Protein AF-A0A3P7MVD3-F1 (afdb_monomer_lite)

Radius of gyration: 20.02 Å; chains: 1; bounding box: 53×50×54 Å

Structure (mmCIF, N/CA/C/O backbone):
data_AF-A0A3P7MVD3-F1
#
_entry.id   AF-A0A3P7MVD3-F1
#
loop_
_atom_site.group_PDB
_atom_site.id
_atom_site.type_symbol
_atom_site.label_atom_id
_atom_site.label_alt_id
_atom_site.label_comp_id
_atom_site.label_asym_id
_atom_site.label_entity_id
_atom_site.label_seq_id
_atom_site.pdbx_PDB_ins_code
_atom_site.Cartn_x
_atom_site.Cartn_y
_atom_site.Cartn_z
_atom_site.occupancy
_atom_site.B_iso_or_equiv
_atom_site.auth_seq_id
_atom_site.auth_comp_id
_atom_site.auth_asym_id
_atom_site.auth_atom_id
_atom_site.pdbx_PDB_model_num
ATOM 1 N N . MET A 1 1 ? -19.219 1.445 -10.614 1.00 52.28 1 MET A N 1
ATOM 2 C CA . MET A 1 1 ? -17.917 1.051 -11.199 1.00 52.28 1 MET A CA 1
ATOM 3 C C . MET A 1 1 ? -17.919 -0.461 -11.380 1.00 52.28 1 MET A C 1
ATOM 5 O O . MET A 1 1 ? -18.439 -1.138 -10.506 1.00 52.28 1 MET A O 1
ATOM 9 N N . ARG A 1 2 ? -17.416 -0.999 -12.498 1.00 48.94 2 ARG A N 1
ATOM 10 C CA . ARG A 1 2 ? -17.227 -2.450 -12.668 1.00 48.94 2 ARG A CA 1
ATOM 11 C C . ARG A 1 2 ? -15.731 -2.729 -12.773 1.00 48.94 2 ARG A C 1
ATOM 13 O O . ARG A 1 2 ? -15.069 -2.146 -13.630 1.00 48.94 2 ARG A O 1
ATOM 20 N N . ILE A 1 3 ? -15.220 -3.572 -11.880 1.00 58.50 3 ILE A N 1
ATOM 21 C CA . ILE A 1 3 ? -13.864 -4.121 -11.960 1.00 58.50 3 ILE A CA 1
ATOM 22 C C . ILE A 1 3 ? -14.014 -5.554 -12.449 1.00 58.50 3 ILE A C 1
ATOM 24 O O . ILE A 1 3 ? -14.702 -6.352 -11.817 1.00 58.50 3 ILE A O 1
ATOM 28 N N . LEU A 1 4 ? -13.403 -5.863 -13.588 1.00 55.09 4 LEU A N 1
ATOM 29 C CA . LEU A 1 4 ? -13.341 -7.224 -14.108 1.00 55.09 4 LEU A CA 1
ATOM 30 C C . LEU A 1 4 ? -11.935 -7.758 -13.848 1.00 55.09 4 LEU A C 1
ATOM 32 O O . LEU A 1 4 ? -10.963 -7.250 -14.410 1.00 55.09 4 LEU A O 1
ATOM 36 N N . VAL A 1 5 ? -11.833 -8.757 -12.975 1.00 60.31 5 VAL A N 1
ATOM 37 C CA . VAL A 1 5 ? -10.587 -9.485 -12.721 1.00 60.31 5 VAL A CA 1
ATOM 38 C C . VAL A 1 5 ? -10.661 -10.793 -13.497 1.00 60.31 5 VAL A C 1
ATOM 40 O O . VAL A 1 5 ? -11.451 -11.671 -13.160 1.00 60.31 5 VAL A O 1
ATOM 43 N N . GLY A 1 6 ? -9.877 -10.914 -14.567 1.00 49.81 6 GLY A N 1
ATOM 44 C CA . GLY A 1 6 ? -9.762 -12.171 -15.301 1.00 49.81 6 GLY A CA 1
ATOM 45 C C . GLY A 1 6 ? -8.809 -13.113 -14.572 1.00 49.81 6 GLY A C 1
ATOM 46 O O . GLY A 1 6 ? -7.607 -12.862 -14.568 1.00 49.81 6 GLY A O 1
ATOM 47 N N . HIS A 1 7 ? -9.324 -14.185 -13.964 1.00 54.56 7 HIS A N 1
ATOM 48 C CA . HIS A 1 7 ? -8.509 -15.235 -13.349 1.00 54.56 7 HIS A CA 1
ATOM 49 C C . HIS A 1 7 ? -8.801 -16.596 -13.984 1.00 54.56 7 HIS A C 1
ATOM 51 O O . HIS A 1 7 ? -9.956 -16.964 -14.169 1.00 54.56 7 HIS A O 1
ATOM 57 N N . GLY A 1 8 ? -7.749 -17.340 -14.334 1.00 44.00 8 GLY A N 1
ATOM 58 C CA . GLY A 1 8 ? -7.866 -18.615 -15.050 1.00 44.00 8 GLY A CA 1
ATOM 59 C C . GLY A 1 8 ? -8.327 -19.810 -14.208 1.00 44.00 8 GLY A C 1
ATOM 60 O O . GLY A 1 8 ? -8.658 -20.835 -14.791 1.00 44.00 8 GLY A O 1
ATOM 61 N N . LEU A 1 9 ? -8.350 -19.721 -12.873 1.00 46.81 9 LEU A N 1
ATOM 62 C CA . LEU A 1 9 ? -8.687 -20.830 -11.968 1.00 46.81 9 LEU A CA 1
ATOM 63 C C . LEU A 1 9 ? -9.176 -20.292 -10.604 1.00 46.81 9 LEU A C 1
ATOM 65 O O . LEU A 1 9 ? -8.425 -19.554 -9.974 1.00 46.81 9 LEU A O 1
ATOM 69 N N . GLY A 1 10 ? -10.379 -20.712 -10.175 1.00 47.88 10 GLY A N 1
ATOM 70 C CA . GLY A 1 10 ? -10.839 -20.883 -8.778 1.00 47.88 10 GLY A CA 1
ATOM 71 C C . GLY A 1 10 ? -10.998 -19.659 -7.854 1.00 47.88 10 GLY A C 1
ATOM 72 O O . GLY A 1 10 ? -10.053 -18.916 -7.631 1.00 47.88 10 GLY A O 1
ATOM 73 N N . ASP A 1 11 ? -12.202 -19.528 -7.289 1.00 53.19 11 ASP A N 1
ATOM 74 C CA . ASP A 1 11 ? -12.669 -18.778 -6.106 1.00 53.19 11 ASP A CA 1
ATOM 75 C C . ASP A 1 11 ? -11.764 -17.693 -5.469 1.00 53.19 11 ASP A C 1
ATOM 77 O O . ASP A 1 11 ? -10.746 -17.966 -4.837 1.00 53.19 11 ASP A O 1
ATOM 81 N N . GLU A 1 12 ? -12.240 -16.443 -5.570 1.00 53.00 12 GLU A N 1
ATOM 82 C CA . GLU A 1 12 ? -12.189 -15.338 -4.583 1.00 53.00 12 GLU A CA 1
ATOM 83 C C . GLU A 1 12 ? -10.854 -14.939 -3.906 1.00 53.00 12 GLU A C 1
ATOM 85 O O . GLU A 1 12 ? -10.850 -14.088 -3.017 1.00 53.00 12 GLU A O 1
ATOM 90 N N . CYS A 1 13 ? -9.700 -15.459 -4.325 1.00 63.19 13 CYS A N 1
ATOM 91 C CA . CYS A 1 13 ? -8.397 -15.070 -3.772 1.00 63.19 13 CYS A CA 1
ATOM 92 C C . CYS A 1 13 ? -7.660 -14.025 -4.627 1.00 63.19 13 CYS A C 1
ATOM 94 O O . CYS A 1 13 ? -7.566 -14.140 -5.848 1.00 63.19 13 CYS A O 1
ATOM 96 N N . LEU A 1 14 ? -7.048 -13.028 -3.969 1.00 70.56 14 LEU A N 1
ATOM 97 C CA . LEU A 1 14 ? -6.112 -12.104 -4.619 1.00 70.56 14 LEU A CA 1
ATOM 98 C C . LEU A 1 14 ? -4.892 -12.883 -5.149 1.00 70.56 14 LEU A C 1
ATOM 100 O O . LEU A 1 14 ? -4.221 -13.548 -4.351 1.00 70.56 14 LEU A O 1
ATOM 104 N N . PRO A 1 15 ? -4.530 -12.781 -6.442 1.00 70.69 15 PRO A N 1
ATOM 105 C CA . PRO A 1 15 ? -3.341 -13.440 -6.961 1.00 70.69 15 PRO A CA 1
ATOM 106 C C . PRO A 1 15 ? -2.079 -12.994 -6.240 1.00 70.69 15 PRO A C 1
ATOM 108 O O . PRO A 1 15 ? -1.709 -11.815 -6.202 1.00 70.69 15 PRO A O 1
ATOM 111 N N . THR A 1 16 ? -1.358 -13.980 -5.722 1.00 74.62 16 THR A N 1
ATOM 112 C CA . THR A 1 16 ? -0.080 -13.754 -5.063 1.00 74.62 16 THR A CA 1
ATOM 113 C C . THR A 1 16 ? 0.980 -13.334 -6.071 1.00 74.62 16 THR A C 1
ATOM 115 O O . THR A 1 16 ? 1.131 -13.957 -7.122 1.00 74.62 16 THR A O 1
ATOM 118 N N . CYS A 1 17 ? 1.770 -12.319 -5.718 1.00 71.62 17 CYS A N 1
ATOM 119 C CA . CYS A 1 17 ? 2.922 -11.861 -6.507 1.00 71.62 17 CYS A CA 1
ATOM 120 C C . CYS A 1 17 ? 2.589 -11.387 -7.934 1.00 71.62 17 CYS A C 1
ATOM 122 O O . CYS A 1 17 ? 3.478 -11.352 -8.784 1.00 71.62 17 CYS A O 1
ATOM 124 N N . ALA A 1 18 ? 1.337 -10.981 -8.171 1.00 78.81 18 ALA A N 1
ATOM 125 C CA . ALA A 1 18 ? 0.856 -10.407 -9.432 1.00 78.81 18 ALA A CA 1
ATOM 126 C C . ALA A 1 18 ? 0.664 -8.877 -9.369 1.00 78.81 18 ALA A C 1
ATOM 128 O O . ALA A 1 18 ? -0.006 -8.285 -10.205 1.00 78.81 18 ALA A O 1
ATOM 129 N N . GLY A 1 19 ? 1.215 -8.217 -8.345 1.00 79.31 19 GLY A N 1
ATOM 130 C CA . GLY A 1 19 ? 1.120 -6.761 -8.199 1.00 79.31 19 GLY A CA 1
ATOM 131 C C . GLY A 1 19 ? -0.180 -6.238 -7.575 1.00 79.31 19 GLY A C 1
ATOM 132 O O . GLY A 1 19 ? -0.293 -5.031 -7.414 1.00 79.31 19 GLY A O 1
ATOM 133 N N . LEU A 1 20 ? -1.102 -7.106 -7.141 1.00 85.00 20 LEU A N 1
ATOM 134 C CA . LEU A 1 20 ? -2.362 -6.726 -6.470 1.00 85.00 20 LEU A CA 1
ATOM 135 C C . LEU A 1 20 ? -2.262 -6.679 -4.934 1.00 85.00 20 LEU A C 1
ATOM 137 O O . LEU A 1 20 ? -3.237 -6.910 -4.227 1.00 85.00 20 LEU A O 1
ATOM 141 N N . SER A 1 21 ? -1.060 -6.425 -4.415 1.00 87.44 21 SER A N 1
ATOM 142 C CA . SER A 1 21 ? -0.825 -6.121 -2.993 1.00 87.44 21 SER A CA 1
ATOM 143 C C . SER A 1 21 ? -1.339 -7.168 -1.988 1.00 87.44 21 SER A C 1
ATOM 145 O O . SER A 1 21 ? -1.686 -6.849 -0.853 1.00 87.44 21 SER A O 1
ATOM 147 N N . SER A 1 22 ? -1.301 -8.450 -2.372 1.00 86.25 22 SER A N 1
ATOM 148 C CA . SER A 1 22 ? -1.698 -9.577 -1.515 1.00 86.25 22 SER A CA 1
ATOM 149 C C . SER A 1 22 ? -0.906 -9.656 -0.196 1.00 86.25 22 SER A C 1
ATOM 151 O O . SER A 1 22 ? -1.440 -10.121 0.807 1.00 86.25 22 SER A O 1
ATOM 153 N N . SER A 1 23 ? 0.356 -9.197 -0.167 1.00 87.69 23 SER A N 1
ATOM 154 C CA . SER A 1 23 ? 1.170 -9.140 1.061 1.00 87.69 23 SER A CA 1
ATOM 155 C C . SER A 1 23 ? 0.623 -8.122 2.058 1.00 87.69 23 SER A C 1
ATOM 157 O O . SER A 1 23 ? 0.430 -8.444 3.227 1.00 87.69 23 SER A O 1
ATOM 159 N N . SER A 1 24 ? 0.317 -6.917 1.587 1.00 91.75 24 SER A N 1
ATOM 160 C CA . SER A 1 24 ? -0.231 -5.845 2.412 1.00 91.75 24 SER A CA 1
ATOM 161 C C . SER A 1 24 ? -1.632 -6.184 2.911 1.00 91.75 24 SER A C 1
ATOM 163 O O . SER A 1 24 ? -1.933 -5.930 4.074 1.00 91.75 24 SER A O 1
ATOM 165 N N . ALA A 1 25 ? -2.455 -6.839 2.083 1.00 91.44 25 ALA A N 1
ATOM 166 C CA . ALA A 1 25 ? -3.757 -7.355 2.501 1.00 91.44 25 ALA A CA 1
ATOM 167 C C . ALA A 1 25 ? -3.629 -8.349 3.671 1.00 91.44 25 ALA A C 1
ATOM 169 O O . ALA A 1 25 ? -4.379 -8.255 4.641 1.00 91.44 25 ALA A O 1
ATOM 170 N N . LEU A 1 26 ? -2.636 -9.248 3.630 1.00 91.75 26 LEU A N 1
ATOM 171 C CA . LEU A 1 26 ? -2.357 -10.178 4.728 1.00 91.75 26 LEU A CA 1
ATOM 172 C C . LEU A 1 26 ? -1.900 -9.452 6.004 1.00 91.75 26 LEU A C 1
ATOM 174 O O . LEU A 1 26 ? -2.364 -9.785 7.094 1.00 91.75 26 LEU A O 1
ATOM 178 N N . VAL A 1 27 ? -1.028 -8.443 5.884 1.00 94.12 27 VAL A N 1
ATOM 179 C CA . VAL A 1 27 ? -0.579 -7.620 7.025 1.00 94.12 27 VAL A CA 1
ATOM 180 C C . VAL A 1 27 ? -1.761 -6.896 7.673 1.00 94.12 27 VAL A C 1
ATOM 182 O O . VAL A 1 27 ? -1.919 -6.945 8.892 1.00 94.12 27 VAL A O 1
ATOM 185 N N . VAL A 1 28 ? -2.619 -6.266 6.867 1.00 94.88 28 VAL A N 1
ATOM 186 C CA . VAL A 1 28 ? -3.815 -5.562 7.345 1.00 94.88 28 VAL A CA 1
ATOM 187 C C . VAL A 1 28 ? -4.800 -6.531 8.000 1.00 94.88 28 VAL A C 1
ATOM 189 O O . VAL A 1 28 ? -5.299 -6.245 9.087 1.00 94.88 28 VAL A O 1
ATOM 192 N N . ALA A 1 29 ? -5.042 -7.698 7.398 1.00 93.62 29 ALA A N 1
ATOM 193 C CA . ALA A 1 29 ? -5.912 -8.722 7.972 1.00 93.62 29 ALA A CA 1
ATOM 194 C C . ALA A 1 29 ? -5.397 -9.211 9.337 1.00 93.62 29 ALA A C 1
ATOM 196 O O . ALA A 1 29 ? -6.169 -9.297 10.293 1.00 93.62 29 ALA A O 1
ATOM 197 N N . ALA A 1 30 ? -4.090 -9.462 9.461 1.00 94.69 30 ALA A N 1
ATOM 198 C CA . ALA A 1 30 ? -3.467 -9.849 10.726 1.00 94.69 30 ALA A CA 1
ATOM 199 C C . ALA A 1 30 ? -3.569 -8.740 11.789 1.00 94.69 30 ALA A C 1
ATOM 201 O O . ALA A 1 30 ? -3.859 -9.018 12.957 1.00 94.69 30 ALA A O 1
ATOM 202 N N . ALA A 1 31 ? -3.381 -7.478 11.394 1.00 95.12 31 ALA A N 1
ATOM 203 C CA . ALA A 1 31 ? -3.507 -6.334 12.291 1.00 95.12 31 ALA A CA 1
ATOM 204 C C . ALA A 1 31 ? -4.952 -6.148 12.785 1.00 95.12 31 ALA A C 1
ATOM 206 O O . ALA A 1 31 ? -5.174 -5.974 13.984 1.00 95.12 31 ALA A O 1
ATOM 207 N N . LEU A 1 32 ? -5.941 -6.265 11.892 1.00 94.25 32 LEU A N 1
ATOM 208 C CA . LEU A 1 32 ? -7.364 -6.22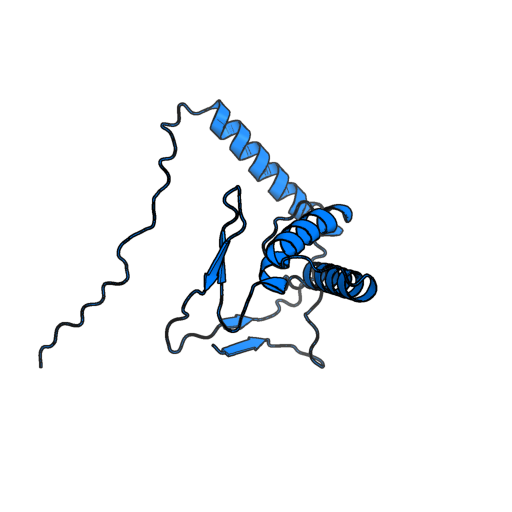2 12.242 1.00 94.25 32 LEU A CA 1
ATOM 209 C C . LEU A 1 32 ? -7.754 -7.376 13.172 1.00 94.25 32 LEU A C 1
ATOM 211 O O . LEU A 1 32 ? -8.420 -7.142 14.179 1.00 94.25 32 LEU A O 1
ATOM 215 N N . ALA A 1 33 ? -7.310 -8.602 12.883 1.00 95.19 33 ALA A N 1
ATOM 216 C CA . ALA A 1 33 ? -7.551 -9.757 13.748 1.00 95.19 33 ALA A CA 1
ATOM 217 C C . ALA A 1 33 ? -6.967 -9.535 15.153 1.00 95.19 33 ALA A C 1
ATOM 219 O O . ALA A 1 33 ? -7.645 -9.758 16.155 1.00 95.19 33 ALA A O 1
ATOM 220 N N . THR A 1 34 ? -5.746 -9.006 15.234 1.00 95.12 34 THR A N 1
ATOM 221 C CA . THR A 1 34 ? -5.087 -8.684 16.508 1.00 95.12 34 THR A CA 1
ATOM 222 C C . THR A 1 34 ? -5.843 -7.603 17.280 1.00 95.12 34 THR A C 1
ATOM 224 O O . THR A 1 34 ? -6.082 -7.758 18.479 1.00 95.12 34 THR A O 1
ATOM 227 N N . ALA A 1 35 ? -6.277 -6.534 16.607 1.00 94.19 35 ALA A N 1
ATOM 228 C CA . ALA A 1 35 ? -7.071 -5.472 17.224 1.00 94.19 35 ALA A CA 1
ATOM 229 C C . ALA A 1 35 ? -8.406 -6.008 17.766 1.00 94.19 35 ALA A C 1
ATOM 231 O O . ALA A 1 35 ? -8.822 -5.650 18.865 1.00 94.19 35 ALA A O 1
ATOM 232 N N . ARG A 1 36 ? -9.044 -6.944 17.049 1.00 93.56 36 ARG A N 1
ATOM 233 C CA . ARG A 1 36 ? -10.276 -7.607 17.502 1.00 93.56 36 ARG A CA 1
ATOM 234 C C . ARG A 1 36 ? -10.048 -8.506 18.715 1.00 93.56 36 ARG A C 1
ATOM 236 O O . ARG A 1 36 ? -10.806 -8.401 19.674 1.00 93.56 36 ARG A O 1
ATOM 243 N N . CYS A 1 37 ? -9.004 -9.332 18.709 1.00 95.88 37 CYS A N 1
ATOM 244 C CA . CYS A 1 37 ? -8.673 -10.212 19.835 1.00 95.88 37 CYS A CA 1
ATOM 245 C C . CYS A 1 37 ? -8.295 -9.435 21.103 1.00 95.88 37 CYS A C 1
ATOM 247 O O . CYS A 1 37 ? -8.592 -9.875 22.208 1.00 95.88 37 CYS A O 1
ATOM 249 N N . THR A 1 38 ? -7.656 -8.275 20.948 1.00 95.69 38 THR A N 1
ATOM 250 C CA . THR A 1 38 ? -7.240 -7.409 22.064 1.00 95.69 38 THR A CA 1
ATOM 251 C C . THR A 1 38 ? -8.283 -6.353 22.441 1.00 95.69 38 THR A C 1
ATOM 253 O O . THR A 1 38 ? -8.053 -5.587 23.372 1.00 95.69 38 THR A O 1
ATOM 256 N N . GLN A 1 39 ? -9.422 -6.305 21.736 1.00 93.12 39 GLN A N 1
ATOM 257 C CA . GLN A 1 39 ? -10.479 -5.292 21.890 1.00 93.12 39 GLN A CA 1
ATOM 258 C C . GLN A 1 39 ? -9.981 -3.842 21.749 1.00 93.12 39 GLN A C 1
ATOM 260 O O . GLN A 1 39 ? -10.607 -2.900 22.238 1.00 93.12 39 GLN A O 1
ATOM 265 N N . LEU A 1 40 ? -8.861 -3.652 21.053 1.00 93.25 40 LEU A N 1
ATOM 266 C CA . LEU A 1 40 ? -8.247 -2.354 20.856 1.00 93.25 40 LEU A CA 1
ATOM 267 C C . LEU A 1 40 ? -8.968 -1.609 19.727 1.00 93.25 40 LEU A C 1
ATOM 269 O O . LEU A 1 40 ? -9.069 -2.098 18.602 1.00 93.25 40 LEU A O 1
ATOM 273 N N . GLN A 1 41 ? -9.452 -0.405 20.023 1.00 92.12 41 GLN A N 1
ATOM 274 C CA . GLN A 1 41 ? -10.031 0.486 19.021 1.00 92.12 41 GLN A CA 1
ATOM 275 C C . GLN A 1 41 ? -8.924 1.375 18.457 1.00 92.12 41 GLN A C 1
ATOM 277 O O . GLN A 1 41 ? -8.406 2.247 19.154 1.00 92.12 41 GLN A O 1
ATOM 282 N N . ILE A 1 42 ? -8.544 1.132 17.204 1.00 93.06 42 ILE A N 1
ATOM 283 C CA . ILE A 1 42 ? -7.561 1.940 16.480 1.00 93.06 42 ILE A CA 1
ATOM 284 C C . ILE A 1 42 ? -8.273 2.614 15.313 1.00 93.06 42 ILE A C 1
ATOM 286 O O . ILE A 1 42 ? -8.991 1.963 14.554 1.00 93.06 42 ILE A O 1
ATOM 290 N N . ASP A 1 43 ? -8.041 3.913 15.160 1.00 94.12 43 ASP A N 1
ATOM 291 C CA . ASP A 1 43 ? -8.460 4.667 13.984 1.00 94.12 43 ASP A CA 1
ATOM 292 C C . ASP A 1 43 ? -7.877 4.049 12.683 1.00 94.12 43 ASP A C 1
ATOM 294 O O . ASP A 1 43 ? -6.675 3.764 12.633 1.00 94.12 43 ASP A O 1
ATOM 298 N N . PRO A 1 44 ? -8.681 3.839 11.620 1.00 92.88 44 PRO A N 1
ATOM 299 C CA . PRO A 1 44 ? -8.221 3.200 10.385 1.00 92.88 44 PRO A CA 1
ATOM 300 C C . PRO A 1 44 ? -7.032 3.890 9.702 1.00 92.88 44 PRO A C 1
ATOM 302 O O . PRO A 1 44 ? -6.183 3.201 9.134 1.00 92.88 44 PRO A O 1
ATOM 305 N N . PHE A 1 45 ? -6.921 5.222 9.779 1.00 94.00 45 PHE A N 1
AT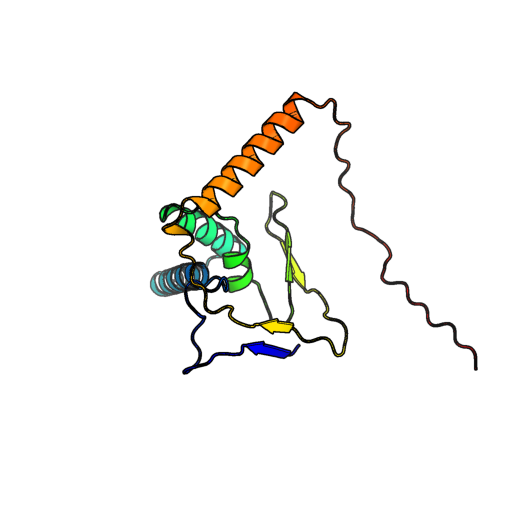OM 306 C CA . PHE A 1 45 ? -5.780 5.951 9.208 1.00 94.00 45 PHE A CA 1
ATOM 307 C C . PHE A 1 45 ? -4.499 5.631 9.977 1.00 94.00 45 PHE A C 1
ATOM 309 O O . PHE A 1 45 ? -3.468 5.300 9.389 1.00 94.00 45 PHE A O 1
ATOM 316 N N . THR A 1 46 ? -4.590 5.648 11.305 1.00 93.38 46 THR A N 1
ATOM 317 C CA . THR A 1 46 ? -3.492 5.255 12.191 1.00 93.38 46 THR A CA 1
ATOM 318 C C . THR A 1 46 ? -3.091 3.797 11.956 1.00 93.38 46 THR A C 1
ATOM 320 O O . THR A 1 46 ? -1.902 3.478 11.880 1.00 93.38 46 THR A O 1
ATOM 323 N N . LEU A 1 47 ? -4.068 2.903 11.784 1.00 94.69 47 LEU A N 1
ATOM 324 C CA . LEU A 1 47 ? -3.819 1.492 11.498 1.00 94.69 47 LEU A CA 1
ATOM 325 C C . LEU A 1 47 ? -3.111 1.294 10.150 1.00 94.69 47 LEU A C 1
ATOM 327 O O . LEU A 1 47 ? -2.196 0.473 10.069 1.00 94.69 47 LEU A O 1
ATOM 331 N N . ALA A 1 48 ? -3.467 2.066 9.120 1.00 94.38 48 ALA A N 1
ATOM 332 C CA . ALA A 1 48 ? -2.804 2.021 7.818 1.00 94.38 48 ALA A CA 1
ATOM 333 C C . ALA A 1 48 ? -1.324 2.418 7.917 1.00 94.38 48 ALA A C 1
ATOM 335 O O . ALA A 1 48 ? -0.455 1.717 7.393 1.00 94.38 48 ALA A O 1
ATOM 336 N N . GLU A 1 49 ? -1.013 3.490 8.649 1.00 93.00 49 GLU A N 1
ATOM 337 C CA . GLU A 1 49 ? 0.373 3.901 8.886 1.00 93.00 49 GLU A CA 1
ATOM 338 C C . GLU A 1 49 ? 1.169 2.866 9.689 1.00 93.00 49 GLU A C 1
ATOM 340 O O . GLU A 1 49 ? 2.349 2.632 9.403 1.00 93.00 49 GLU A O 1
ATOM 345 N N . LEU A 1 50 ? 0.545 2.247 10.697 1.00 93.75 50 LEU A N 1
ATOM 346 C CA . LEU A 1 50 ? 1.162 1.179 11.483 1.00 93.75 50 LEU A CA 1
ATOM 347 C C . LEU A 1 50 ? 1.464 -0.036 10.606 1.00 93.75 50 LEU A C 1
ATOM 349 O O . LEU A 1 50 ? 2.603 -0.495 10.588 1.00 93.75 50 LEU A O 1
ATOM 353 N N . CYS A 1 51 ? 0.495 -0.496 9.813 1.00 95.19 51 CYS A N 1
ATOM 354 C CA . CYS A 1 51 ? 0.683 -1.611 8.887 1.00 95.19 51 CYS A CA 1
ATOM 355 C C . CYS A 1 51 ? 1.804 -1.321 7.879 1.00 95.19 51 CYS A C 1
ATOM 357 O O . CYS A 1 51 ? 2.657 -2.177 7.655 1.00 95.19 51 CYS A O 1
ATOM 359 N N . ALA A 1 52 ? 1.868 -0.101 7.334 1.00 93.50 52 ALA A N 1
ATOM 360 C CA . ALA A 1 52 ? 2.928 0.304 6.411 1.00 93.50 52 ALA A CA 1
ATOM 361 C C . ALA A 1 52 ? 4.321 0.283 7.061 1.00 93.50 52 ALA A C 1
ATOM 363 O O . ALA A 1 52 ? 5.307 -0.079 6.418 1.00 93.50 52 ALA A O 1
ATOM 364 N N . LYS A 1 53 ? 4.429 0.649 8.345 1.00 93.06 53 LYS A N 1
ATOM 365 C CA . LYS A 1 53 ? 5.682 0.526 9.111 1.00 93.06 53 LYS A CA 1
ATOM 366 C C . LYS A 1 53 ? 6.022 -0.940 9.390 1.00 93.06 53 LYS A C 1
ATOM 368 O O . LYS A 1 53 ? 7.176 -1.322 9.219 1.00 93.06 53 LYS A O 1
ATOM 373 N N . CYS A 1 54 ? 5.038 -1.749 9.781 1.00 93.25 54 CYS A N 1
ATOM 374 C CA . CYS A 1 54 ? 5.210 -3.168 10.087 1.00 93.25 54 CYS A CA 1
ATOM 375 C C . CYS A 1 54 ? 5.621 -3.988 8.862 1.00 93.25 54 CYS A C 1
ATOM 377 O O . CYS A 1 54 ? 6.494 -4.840 8.977 1.00 93.25 54 CYS A O 1
ATOM 379 N N . GLU A 1 55 ? 5.065 -3.712 7.681 1.00 92.81 55 GLU A N 1
ATOM 380 C CA . GLU A 1 55 ? 5.437 -4.439 6.463 1.00 92.81 55 GLU A CA 1
ATOM 381 C C . GLU A 1 55 ? 6.922 -4.243 6.120 1.00 92.81 55 GLU A C 1
ATOM 383 O O . GLU A 1 55 ? 7.567 -5.154 5.613 1.00 92.81 55 GLU A O 1
ATOM 388 N N . ARG A 1 56 ? 7.536 -3.119 6.512 1.00 92.44 56 ARG A N 1
ATOM 389 C CA . ARG A 1 56 ? 8.980 -2.916 6.308 1.00 92.44 56 ARG A CA 1
ATOM 390 C C . ARG A 1 56 ? 9.863 -3.860 7.119 1.00 92.44 56 ARG A C 1
ATOM 392 O O . ARG A 1 56 ? 11.028 -4.043 6.764 1.00 92.44 56 ARG A O 1
ATOM 399 N N . LEU A 1 57 ? 9.329 -4.478 8.173 1.00 90.75 57 LEU A N 1
ATOM 400 C CA . LEU A 1 57 ? 10.057 -5.455 8.989 1.00 90.75 57 LEU A CA 1
ATOM 401 C C . LEU A 1 57 ? 10.406 -6.721 8.199 1.00 90.75 57 LEU A C 1
ATOM 403 O O . LEU A 1 57 ? 11.369 -7.396 8.544 1.00 90.75 57 LEU A O 1
ATOM 407 N N . ILE A 1 58 ? 9.686 -7.010 7.109 1.00 87.06 58 ILE A N 1
ATOM 408 C CA . ILE A 1 58 ? 9.996 -8.140 6.223 1.00 87.06 58 ILE A CA 1
ATOM 409 C C . ILE A 1 58 ? 11.095 -7.815 5.193 1.00 87.06 58 ILE A C 1
ATOM 411 O O . ILE A 1 58 ? 11.405 -8.639 4.337 1.00 87.06 58 ILE A O 1
ATOM 415 N N . GLY A 1 59 ? 11.671 -6.607 5.247 1.00 86.69 59 GLY A N 1
ATOM 416 C CA . GLY A 1 59 ? 12.802 -6.175 4.421 1.00 86.69 59 GLY A CA 1
ATOM 417 C C . GLY A 1 59 ? 12.444 -5.271 3.238 1.00 86.69 59 GLY A C 1
ATOM 418 O O . GLY A 1 59 ? 13.343 -4.680 2.636 1.00 86.69 59 GLY A O 1
ATOM 419 N N . THR A 1 60 ? 11.165 -5.089 2.904 1.00 89.00 60 THR A N 1
ATOM 420 C CA . THR A 1 60 ? 10.734 -4.169 1.836 1.00 89.00 60 THR A CA 1
ATOM 421 C C . THR A 1 60 ? 10.711 -2.721 2.332 1.00 89.00 60 THR A C 1
ATOM 423 O O . THR A 1 60 ? 10.240 -2.422 3.418 1.00 89.00 60 THR A O 1
ATOM 426 N N . GLN A 1 61 ? 11.197 -1.764 1.545 1.00 89.88 61 GLN A N 1
ATOM 427 C CA . GLN A 1 61 ? 11.203 -0.337 1.910 1.00 89.88 61 GLN A CA 1
ATOM 428 C C . GLN A 1 61 ? 10.019 0.415 1.287 1.00 89.88 61 GLN A C 1
ATOM 430 O O . GLN A 1 61 ? 10.176 1.502 0.733 1.00 89.88 61 GLN A O 1
ATOM 435 N N . GLY A 1 62 ? 8.834 -0.202 1.347 1.00 88.75 62 GLY A N 1
ATOM 436 C CA . GLY A 1 62 ? 7.609 0.275 0.705 1.00 88.75 62 GLY A CA 1
ATOM 437 C C . GLY A 1 62 ? 6.998 1.543 1.309 1.00 88.75 62 GLY A C 1
ATOM 438 O O . GLY A 1 62 ? 7.325 1.971 2.426 1.00 88.75 62 GLY A O 1
ATOM 439 N N . GLY A 1 63 ? 6.092 2.142 0.532 1.00 92.25 63 GLY A N 1
ATOM 440 C CA . GLY A 1 63 ? 5.214 3.236 0.954 1.00 92.25 63 GLY A CA 1
ATOM 441 C C . GLY A 1 63 ? 4.012 2.751 1.774 1.00 92.25 63 GLY A C 1
ATOM 442 O O . GLY A 1 63 ? 4.056 1.666 2.344 1.00 92.25 63 GLY A O 1
ATOM 443 N N . GLY A 1 64 ? 2.960 3.575 1.834 1.00 93.12 64 GLY A N 1
ATOM 444 C CA . GLY A 1 64 ? 1.730 3.299 2.595 1.00 93.12 64 GLY A CA 1
ATOM 445 C C . GLY A 1 64 ? 0.463 3.092 1.753 1.00 93.12 64 GLY A C 1
ATOM 446 O O . GLY A 1 64 ? -0.624 2.997 2.312 1.00 93.12 64 GLY A O 1
ATOM 447 N N . MET A 1 65 ? 0.579 3.093 0.419 1.00 95.12 65 MET A N 1
ATOM 448 C CA . MET A 1 65 ? -0.570 3.058 -0.500 1.00 95.12 65 MET A CA 1
ATOM 449 C C . MET A 1 65 ? -1.398 1.788 -0.337 1.00 95.12 65 MET A C 1
ATOM 451 O O . MET A 1 65 ? -2.612 1.873 -0.205 1.00 95.12 65 MET A O 1
ATOM 455 N N . ASP A 1 66 ? -0.739 0.632 -0.319 1.00 94.75 66 ASP A N 1
ATOM 456 C CA . ASP A 1 66 ? -1.407 -0.666 -0.302 1.00 94.75 66 ASP A CA 1
ATOM 457 C C . ASP A 1 66 ? -2.239 -0.845 0.980 1.00 94.75 66 ASP A C 1
ATOM 459 O O . ASP A 1 66 ? -3.404 -1.228 0.933 1.00 94.75 66 ASP A O 1
ATOM 463 N N . GLN A 1 67 ? -1.668 -0.486 2.131 1.00 95.56 67 GLN A N 1
ATOM 464 C CA . GLN A 1 67 ? -2.318 -0.602 3.437 1.00 95.56 67 GLN A CA 1
ATOM 465 C C . GLN A 1 67 ? -3.444 0.428 3.597 1.00 95.56 67 GLN A C 1
ATOM 467 O O . GLN A 1 67 ? -4.504 0.101 4.129 1.00 95.56 67 GLN A O 1
ATOM 472 N N . ALA A 1 68 ? -3.236 1.655 3.106 1.00 95.19 68 ALA A N 1
ATOM 473 C CA . ALA A 1 68 ? -4.265 2.691 3.086 1.00 95.19 68 ALA A CA 1
ATOM 474 C C . ALA A 1 68 ? -5.444 2.292 2.192 1.00 95.19 68 ALA A C 1
ATOM 476 O O . ALA A 1 68 ? -6.589 2.409 2.615 1.00 95.19 68 ALA A O 1
ATOM 477 N N . ALA A 1 69 ? -5.186 1.753 0.999 1.00 94.12 69 ALA A N 1
ATOM 478 C CA . ALA A 1 69 ? -6.234 1.266 0.110 1.00 94.12 69 ALA A CA 1
ATOM 479 C C . ALA A 1 69 ? -7.038 0.124 0.749 1.00 94.12 69 ALA A C 1
ATOM 481 O O . ALA A 1 69 ? -8.262 0.157 0.707 1.00 94.12 69 ALA A O 1
ATOM 482 N N . CYS A 1 70 ? -6.382 -0.838 1.410 1.00 92.75 70 CYS A N 1
ATOM 483 C CA . CYS A 1 70 ? -7.078 -1.931 2.097 1.00 92.75 70 CYS A CA 1
ATOM 484 C C . CYS A 1 70 ? -8.021 -1.466 3.222 1.00 92.75 70 CYS A C 1
ATOM 486 O O . CYS A 1 70 ? -9.010 -2.143 3.487 1.00 92.75 70 CYS A O 1
ATOM 488 N N . LEU A 1 71 ? -7.708 -0.362 3.909 1.00 93.81 71 LEU A N 1
ATOM 489 C CA . LEU A 1 71 ? -8.456 0.098 5.088 1.00 93.81 71 LEU A CA 1
ATOM 490 C C . LEU A 1 71 ? -9.429 1.246 4.808 1.00 93.81 71 LEU A C 1
ATOM 492 O O . LEU A 1 71 ? -10.418 1.383 5.522 1.00 93.81 71 LEU A O 1
ATOM 496 N N . LEU A 1 72 ? -9.125 2.093 3.823 1.00 93.75 72 LEU A N 1
ATOM 497 C CA . LEU A 1 72 ? -9.803 3.375 3.607 1.00 93.75 72 LEU A CA 1
ATOM 498 C C . LEU A 1 72 ? -10.571 3.440 2.283 1.00 93.75 72 LEU A C 1
ATOM 500 O O . LEU A 1 72 ? -11.343 4.378 2.081 1.00 93.75 72 LEU A O 1
ATOM 504 N N . ALA A 1 73 ? -10.359 2.489 1.365 1.00 89.31 73 ALA A N 1
ATOM 505 C CA . ALA A 1 73 ? -11.119 2.453 0.122 1.00 89.31 73 ALA A CA 1
ATOM 506 C C . ALA A 1 73 ? -12.580 2.059 0.372 1.00 89.31 73 ALA A C 1
ATOM 508 O O . ALA A 1 73 ? -12.898 1.260 1.252 1.00 89.31 73 ALA A O 1
ATOM 509 N N . SER A 1 74 ? -13.463 2.624 -0.445 1.00 82.06 74 SER A N 1
ATOM 510 C CA . SER A 1 74 ? -14.887 2.294 -0.496 1.00 82.06 74 SER A CA 1
ATOM 511 C C . SER A 1 74 ? -15.241 1.775 -1.896 1.00 82.06 74 SER A C 1
ATOM 513 O O . SER A 1 74 ? -14.372 1.314 -2.634 1.00 82.06 74 SER A O 1
ATOM 515 N N . GLU A 1 75 ? -16.510 1.851 -2.302 1.00 82.69 75 GLU A N 1
ATOM 516 C CA . GLU A 1 75 ? -16.967 1.421 -3.635 1.00 82.69 75 GLU A CA 1
ATOM 517 C C . GLU A 1 75 ? -16.383 2.243 -4.802 1.00 82.69 75 GLU A C 1
ATOM 519 O O . GLU A 1 75 ? -16.570 1.893 -5.970 1.00 82.69 75 GLU A O 1
ATOM 524 N N . SER A 1 76 ? -15.703 3.354 -4.504 1.00 85.12 76 SER A N 1
ATOM 525 C CA . SER A 1 76 ? -15.076 4.237 -5.490 1.00 85.12 76 SER A CA 1
ATOM 526 C C . SER A 1 76 ? -13.551 4.231 -5.358 1.00 85.12 76 SER A C 1
ATOM 528 O O . SER A 1 76 ? -13.037 4.065 -4.249 1.00 85.12 76 SER A O 1
ATOM 530 N N . PRO A 1 77 ? -12.806 4.473 -6.454 1.00 90.12 77 PRO A N 1
ATOM 531 C CA . PRO A 1 77 ? -11.373 4.719 -6.375 1.00 90.12 77 PRO A CA 1
ATOM 532 C C . PRO A 1 77 ? -11.091 5.907 -5.463 1.00 90.12 77 PRO A C 1
ATOM 534 O O . PRO A 1 77 ? -11.904 6.825 -5.353 1.00 90.12 77 PRO A O 1
ATOM 537 N N . ILE A 1 78 ? -9.918 5.906 -4.845 1.00 93.69 78 ILE A N 1
ATOM 538 C CA . ILE A 1 78 ? -9.508 6.953 -3.916 1.00 93.69 78 ILE A CA 1
ATOM 539 C C . ILE A 1 78 ? -8.197 7.586 -4.370 1.00 93.69 78 ILE A C 1
ATOM 541 O O . ILE A 1 78 ? -7.289 6.913 -4.855 1.00 93.69 78 ILE A O 1
ATOM 545 N N . PHE A 1 79 ? -8.105 8.895 -4.187 1.00 94.44 79 PHE A N 1
ATOM 546 C CA . PHE A 1 79 ? -6.864 9.644 -4.200 1.00 94.44 79 PHE A CA 1
ATOM 547 C C . PHE A 1 79 ? -6.301 9.638 -2.782 1.00 94.44 79 PHE A C 1
ATOM 549 O O . PHE A 1 79 ? -7.001 10.031 -1.849 1.00 94.44 79 PHE A O 1
ATOM 556 N N . ILE A 1 80 ? -5.067 9.160 -2.625 1.00 94.38 80 ILE A N 1
ATOM 557 C CA . ILE A 1 80 ? -4.396 9.034 -1.329 1.00 94.38 80 ILE A CA 1
ATOM 558 C C . ILE A 1 80 ? -3.253 10.038 -1.281 1.00 94.38 80 ILE A C 1
ATOM 560 O O . ILE A 1 80 ? -2.333 9.969 -2.099 1.00 94.38 80 ILE A O 1
ATOM 564 N N . GLU A 1 81 ? -3.287 10.933 -0.304 1.00 93.88 81 GLU A N 1
ATOM 565 C CA . GLU A 1 81 ? -2.250 11.937 -0.110 1.00 93.88 81 GLU A CA 1
ATOM 566 C C . GLU A 1 81 ? -1.438 11.639 1.157 1.00 93.88 81 GLU A C 1
ATOM 568 O O . GLU A 1 81 ? -1.980 11.422 2.241 1.00 93.88 81 GLU A O 1
ATOM 573 N N . PHE A 1 82 ? -0.109 11.636 1.013 1.00 90.50 82 PHE A N 1
ATOM 574 C CA . PHE A 1 82 ? 0.846 11.340 2.089 1.00 90.50 82 PHE A CA 1
ATOM 575 C C . PHE A 1 82 ? 1.506 12.603 2.671 1.00 90.50 82 PHE A C 1
ATOM 577 O O . PHE A 1 82 ? 2.610 12.536 3.225 1.00 90.50 82 PHE A O 1
ATOM 584 N N . THR A 1 83 ? 0.856 13.760 2.537 1.00 84.62 83 THR A N 1
ATOM 585 C CA . THR A 1 83 ? 1.372 15.044 3.017 1.00 84.62 83 THR A CA 1
ATOM 586 C C . THR A 1 83 ? 1.331 15.083 4.543 1.00 84.62 83 THR A C 1
ATOM 588 O O . THR A 1 83 ? 0.282 14.999 5.179 1.00 84.62 83 THR A O 1
ATOM 591 N N . LYS A 1 84 ? 2.504 15.193 5.172 1.00 74.25 84 LYS A N 1
ATOM 592 C CA . LYS A 1 84 ? 2.583 15.301 6.633 1.00 74.25 84 LYS A CA 1
ATOM 593 C C . LYS A 1 84 ? 1.861 16.574 7.096 1.00 74.25 84 LYS A C 1
ATOM 595 O O . LYS A 1 84 ? 2.030 17.610 6.463 1.00 74.25 84 LYS A O 1
ATOM 600 N N . PRO A 1 85 ? 1.121 16.531 8.217 1.00 74.00 85 PRO A N 1
ATOM 601 C CA . PRO A 1 85 ? 1.181 15.507 9.263 1.00 74.00 85 PRO A CA 1
ATOM 602 C C . PRO A 1 85 ? 0.134 14.384 9.170 1.00 74.00 85 PRO A C 1
ATOM 604 O O . PRO A 1 85 ? 0.106 13.560 10.080 1.00 74.00 85 PRO A O 1
ATOM 607 N N . LYS A 1 86 ? -0.735 14.340 8.150 1.00 79.19 86 LYS A N 1
ATOM 608 C CA . LYS A 1 86 ? -1.878 13.411 8.126 1.00 79.19 86 LYS A CA 1
ATOM 609 C C . LYS A 1 86 ? -2.051 12.730 6.773 1.00 79.19 86 LYS A C 1
ATOM 611 O O . LYS A 1 86 ? -2.064 13.393 5.746 1.00 79.19 86 LYS A O 1
ATOM 616 N N . LEU A 1 87 ? -2.285 11.421 6.799 1.00 89.81 87 LEU A N 1
ATOM 617 C CA . LEU A 1 87 ? -2.824 10.679 5.662 1.00 89.81 87 LEU A CA 1
ATOM 618 C C . LEU A 1 87 ? -4.253 11.157 5.361 1.00 89.81 87 LEU A C 1
ATOM 620 O O . LEU A 1 87 ? -5.101 11.139 6.254 1.00 89.81 87 LEU A O 1
ATOM 624 N N . THR A 1 88 ? -4.533 11.550 4.119 1.00 91.44 88 THR A N 1
ATOM 625 C CA . THR A 1 88 ? -5.891 11.907 3.676 1.00 91.44 88 THR A CA 1
ATOM 626 C C . THR A 1 88 ? -6.305 11.063 2.475 1.00 91.44 88 THR A C 1
ATOM 628 O O . THR A 1 88 ? -5.471 10.578 1.704 1.00 91.44 88 THR A O 1
ATOM 631 N N . VAL A 1 89 ? -7.617 10.848 2.341 1.00 92.94 89 VAL A N 1
ATOM 632 C CA . VAL A 1 89 ? -8.208 10.130 1.209 1.00 92.94 89 VAL A CA 1
ATOM 633 C C . VAL A 1 89 ? -9.404 10.897 0.665 1.00 92.94 89 VAL A C 1
ATOM 635 O O . VAL A 1 89 ? -10.246 11.373 1.427 1.00 92.94 89 VAL A O 1
ATOM 638 N N . VAL A 1 90 ? -9.482 11.009 -0.658 1.00 92.56 90 VAL A N 1
ATOM 639 C CA . VAL A 1 90 ? -10.592 11.665 -1.358 1.00 92.56 90 VAL A CA 1
ATOM 640 C C . VAL A 1 90 ? -11.133 10.712 -2.424 1.00 92.56 90 VAL A C 1
ATOM 642 O O . VAL A 1 90 ? -10.350 10.238 -3.247 1.00 92.56 90 VAL A O 1
ATOM 645 N N . PRO A 1 91 ? -12.442 10.405 -2.448 1.00 91.25 91 PRO A N 1
ATOM 646 C CA . PRO A 1 91 ? -13.029 9.611 -3.521 1.00 91.25 91 PRO A CA 1
ATOM 647 C C . PRO A 1 91 ? -12.845 10.283 -4.885 1.00 91.25 91 PRO A C 1
ATOM 649 O O . PRO A 1 91 ? -13.036 11.490 -5.028 1.00 91.25 91 PRO A O 1
ATOM 652 N N . VAL A 1 92 ? -12.517 9.492 -5.900 1.00 90.75 92 VAL A N 1
ATOM 653 C CA . VAL A 1 92 ? -12.334 9.945 -7.280 1.00 90.75 92 VAL A CA 1
ATOM 654 C C . VAL A 1 92 ? -13.457 9.385 -8.140 1.00 90.75 92 VAL A C 1
ATOM 656 O O . VAL A 1 92 ? -13.663 8.173 -8.216 1.00 90.75 92 VAL A O 1
ATOM 659 N N . ALA A 1 93 ? -14.183 10.275 -8.815 1.00 87.62 93 ALA A N 1
ATOM 660 C CA . ALA A 1 93 ? -15.238 9.880 -9.733 1.00 87.62 93 ALA A CA 1
ATOM 661 C C . ALA A 1 93 ? -14.645 9.254 -11.003 1.00 87.62 93 ALA A C 1
ATOM 663 O O . ALA A 1 93 ? -13.803 9.848 -11.677 1.00 87.62 93 ALA A O 1
ATOM 664 N N . VAL A 1 94 ? -15.128 8.063 -11.354 1.00 85.06 94 VAL A N 1
ATOM 665 C CA . VAL A 1 94 ? -14.833 7.436 -12.646 1.00 85.06 94 VAL A CA 1
ATOM 666 C C . VAL A 1 94 ? -15.839 7.960 -13.674 1.00 85.06 94 VAL A C 1
ATOM 668 O O . VAL A 1 94 ? -17.039 7.940 -13.383 1.00 85.06 94 VAL A O 1
ATOM 671 N N . PRO A 1 95 ? -15.399 8.405 -14.866 1.00 87.25 95 PRO A N 1
ATOM 672 C CA . PRO A 1 95 ? -16.308 8.835 -15.923 1.00 87.25 95 PRO A CA 1
ATOM 673 C C . PRO A 1 95 ? -17.374 7.771 -16.240 1.00 87.25 95 PRO A C 1
ATOM 675 O O . PRO A 1 95 ? -17.058 6.575 -16.258 1.00 87.25 95 PRO A O 1
ATOM 678 N N . PRO A 1 96 ? -18.633 8.170 -16.504 1.00 86.81 96 PRO A N 1
ATOM 679 C CA . PRO A 1 96 ? -19.701 7.224 -16.805 1.00 86.81 96 PRO A CA 1
ATOM 680 C C . PRO A 1 96 ? -19.355 6.395 -18.048 1.00 86.81 96 PRO A C 1
ATOM 682 O O . PRO A 1 96 ? -18.864 6.918 -19.044 1.00 86.81 96 PRO A O 1
ATOM 685 N N . GLY A 1 97 ? -19.586 5.083 -17.970 1.00 86.31 97 GLY A N 1
ATOM 686 C CA . GLY A 1 97 ? -19.195 4.124 -19.012 1.00 86.31 97 GLY A CA 1
ATOM 687 C C . GLY A 1 97 ? -17.744 3.631 -18.919 1.00 86.31 97 GLY A C 1
ATOM 688 O O . GLY A 1 97 ? -17.400 2.652 -19.577 1.00 86.31 97 GLY A O 1
ATOM 689 N N . GLY A 1 98 ? -16.907 4.232 -18.067 1.00 84.62 98 GLY A N 1
ATOM 690 C CA . GLY A 1 98 ? -15.552 3.755 -17.793 1.00 84.62 98 GLY A CA 1
ATOM 691 C C . GLY A 1 98 ? -15.543 2.465 -16.969 1.00 84.62 98 GLY A C 1
ATOM 692 O O . GLY A 1 98 ? -16.284 2.324 -15.993 1.00 84.62 98 GLY A O 1
ATOM 693 N N . SER A 1 99 ? -14.689 1.516 -17.350 1.00 86.38 99 SER A N 1
ATOM 694 C CA . SER A 1 99 ? -14.440 0.282 -16.595 1.00 86.38 99 SER A CA 1
ATOM 695 C C . SER A 1 99 ? -12.943 0.009 -16.517 1.00 86.38 99 SER A C 1
ATOM 697 O O . SER A 1 99 ? -12.212 0.283 -17.467 1.00 86.38 99 SER A O 1
ATOM 699 N N . PHE A 1 100 ? -12.501 -0.545 -15.391 1.00 86.06 100 PHE A N 1
ATOM 700 C CA . PHE A 1 100 ? -11.125 -0.999 -15.213 1.00 86.06 100 PHE A CA 1
ATOM 701 C C . PHE A 1 100 ? -11.089 -2.521 -15.336 1.00 86.06 100 PHE A C 1
ATOM 703 O O . PHE A 1 100 ? -11.881 -3.224 -14.704 1.00 86.06 100 PHE A O 1
ATOM 710 N N . VAL A 1 101 ? -10.174 -3.025 -16.160 1.00 86.75 101 VAL A N 1
ATOM 711 C CA . VAL A 1 101 ? -9.966 -4.460 -16.365 1.00 86.75 101 VAL A CA 1
ATOM 712 C C . VAL A 1 101 ? -8.559 -4.803 -15.909 1.00 86.75 101 VAL A C 1
ATOM 714 O O . VAL A 1 101 ? -7.596 -4.162 -16.329 1.00 86.75 101 VAL A O 1
ATOM 717 N N . ILE A 1 102 ? -8.451 -5.804 -15.042 1.00 86.31 102 ILE A N 1
ATOM 718 C CA . ILE A 1 102 ? -7.173 -6.324 -14.565 1.00 86.31 102 ILE A CA 1
ATOM 719 C C . ILE A 1 102 ? -6.896 -7.624 -15.314 1.00 86.31 102 ILE A C 1
ATOM 721 O O . ILE A 1 102 ? -7.702 -8.557 -15.274 1.00 86.31 102 ILE A O 1
ATOM 725 N N . VAL A 1 103 ? -5.746 -7.672 -15.986 1.00 86.94 103 VAL A N 1
ATOM 726 C CA . VAL A 1 103 ? -5.250 -8.849 -16.704 1.00 86.94 103 VAL A CA 1
ATOM 727 C C . VAL A 1 103 ? -3.908 -9.243 -16.100 1.00 86.94 103 VAL A C 1
ATOM 729 O O . VAL A 1 103 ? -2.964 -8.454 -16.110 1.00 86.94 103 VAL A O 1
ATOM 732 N N . ASP A 1 104 ? -3.833 -10.453 -15.551 1.00 85.56 104 ASP A N 1
ATOM 733 C CA . ASP A 1 104 ? -2.593 -11.013 -15.018 1.00 85.56 104 ASP A CA 1
ATOM 734 C C . ASP A 1 104 ? -1.643 -11.382 -16.168 1.00 85.56 104 ASP A C 1
ATOM 736 O O . ASP A 1 104 ? -2.016 -12.106 -17.090 1.00 85.56 104 ASP A O 1
ATOM 740 N N . SER A 1 105 ? -0.400 -10.899 -16.109 1.00 87.50 105 SER A N 1
ATOM 741 C CA . SER A 1 105 ? 0.633 -11.202 -17.107 1.00 87.50 105 SER A CA 1
ATOM 742 C C . SER A 1 105 ? 1.153 -12.642 -17.027 1.00 87.50 105 SER A C 1
ATOM 744 O O . SER A 1 105 ? 1.891 -13.074 -17.909 1.00 87.50 105 SER A O 1
ATOM 746 N N . GLY A 1 106 ? 0.834 -13.370 -15.951 1.00 85.25 106 GLY A N 1
ATOM 747 C CA . GLY A 1 106 ? 1.351 -14.710 -15.665 1.00 85.25 106 GLY A CA 1
ATOM 748 C C . GLY A 1 106 ? 2.774 -14.718 -15.097 1.00 85.25 106 GLY A C 1
ATOM 749 O O . GLY A 1 106 ? 3.258 -15.758 -14.654 1.00 85.25 106 GLY A O 1
ATOM 750 N N . VAL A 1 107 ? 3.446 -13.564 -15.046 1.00 86.56 107 VAL A N 1
ATOM 751 C CA . VAL A 1 107 ? 4.779 -13.424 -14.450 1.00 86.56 107 VAL A CA 1
ATOM 752 C C . VAL A 1 107 ? 4.637 -13.151 -12.955 1.00 86.56 107 VAL A C 1
ATOM 754 O O . VAL A 1 107 ? 3.814 -12.342 -12.527 1.00 86.56 107 VAL A O 1
ATOM 757 N N . ARG A 1 108 ? 5.444 -13.828 -12.135 1.00 86.25 108 ARG A N 1
ATOM 758 C CA . ARG A 1 108 ? 5.440 -13.665 -10.676 1.00 86.25 108 ARG A CA 1
ATOM 759 C C . ARG A 1 108 ? 6.689 -12.930 -10.221 1.00 86.25 108 ARG A C 1
ATOM 761 O O . ARG A 1 108 ? 7.798 -13.299 -10.597 1.00 86.25 108 ARG A O 1
ATOM 768 N N . LEU A 1 109 ? 6.509 -11.916 -9.377 1.00 83.62 109 LEU A N 1
ATOM 769 C CA . LEU A 1 109 ? 7.615 -11.180 -8.769 1.00 83.62 109 LEU A CA 1
ATOM 770 C C . LEU A 1 109 ? 7.427 -11.065 -7.257 1.00 83.62 109 LEU A C 1
ATOM 772 O O . LEU A 1 109 ? 6.527 -10.383 -6.763 1.00 83.62 109 LEU A O 1
ATOM 776 N N . HIS A 1 110 ? 8.334 -11.691 -6.514 1.00 82.50 110 HIS A N 1
ATOM 777 C CA . HIS A 1 110 ? 8.377 -11.600 -5.061 1.00 82.50 110 HIS A CA 1
ATOM 778 C C . HIS A 1 110 ? 9.125 -10.331 -4.635 1.00 82.50 110 HIS A C 1
ATOM 780 O O . HIS A 1 110 ? 10.353 -10.319 -4.569 1.00 82.50 110 HIS A O 1
ATOM 786 N N . LYS A 1 111 ? 8.376 -9.265 -4.314 1.00 80.25 111 LYS A N 1
ATOM 787 C CA . LYS A 1 111 ? 8.929 -7.951 -3.918 1.00 80.25 111 LYS A CA 1
ATOM 788 C C . LYS A 1 111 ? 9.949 -8.043 -2.773 1.00 80.25 111 LYS A C 1
ATOM 790 O O . LYS A 1 111 ? 10.941 -7.329 -2.792 1.00 80.25 111 LYS A O 1
ATOM 795 N N . ALA A 1 112 ? 9.705 -8.913 -1.792 1.00 78.25 112 ALA A N 1
ATOM 796 C CA . ALA A 1 112 ? 10.559 -9.071 -0.613 1.00 78.25 112 ALA A CA 1
ATOM 797 C C . ALA A 1 112 ? 11.812 -9.923 -0.850 1.00 78.25 112 ALA A C 1
ATOM 799 O O . ALA A 1 112 ? 12.822 -9.731 -0.185 1.00 78.25 112 ALA A O 1
ATOM 800 N N . ALA A 1 113 ? 11.753 -10.853 -1.805 1.00 79.00 113 ALA A N 1
ATOM 801 C CA . ALA A 1 113 ? 12.860 -11.756 -2.116 1.00 79.00 113 ALA A CA 1
ATOM 802 C C . ALA A 1 113 ? 13.804 -11.190 -3.192 1.00 79.00 113 ALA A C 1
ATOM 804 O O . ALA A 1 113 ? 14.774 -11.840 -3.569 1.00 79.00 113 ALA A O 1
ATOM 805 N N . SER A 1 114 ? 13.513 -9.993 -3.713 1.00 82.94 114 SER A N 1
ATOM 806 C CA . SER A 1 114 ? 14.260 -9.358 -4.794 1.00 82.94 114 SER A CA 1
ATOM 807 C C . SER A 1 114 ? 14.773 -7.977 -4.373 1.00 82.94 114 SER A C 1
ATOM 809 O O . SER A 1 114 ? 14.013 -7.189 -3.806 1.00 82.94 114 SER A O 1
ATOM 811 N N . PRO A 1 115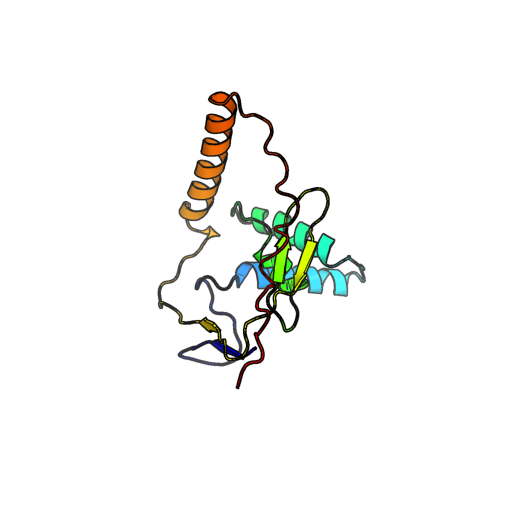 ? 16.031 -7.616 -4.695 1.00 86.00 115 PRO A N 1
ATOM 812 C CA . PRO A 1 115 ? 16.574 -6.300 -4.363 1.00 86.00 115 PRO A CA 1
ATOM 813 C C . PRO A 1 115 ? 15.974 -5.175 -5.218 1.00 86.00 115 PRO A C 1
ATOM 815 O O . PRO A 1 115 ? 16.090 -4.007 -4.851 1.00 86.00 115 PRO A O 1
ATOM 818 N N . LEU A 1 116 ? 15.318 -5.508 -6.336 1.00 90.12 116 LEU A N 1
ATOM 819 C CA . LEU A 1 116 ? 14.882 -4.555 -7.361 1.00 90.12 116 LEU A CA 1
ATOM 820 C C . LEU A 1 116 ? 14.005 -3.433 -6.795 1.00 90.12 116 LEU A C 1
ATOM 822 O O . LEU A 1 116 ? 14.191 -2.267 -7.137 1.00 90.12 116 LEU A O 1
ATOM 826 N N . PHE A 1 117 ? 13.072 -3.769 -5.899 1.00 90.31 117 PHE A N 1
ATOM 827 C CA . PHE A 1 117 ? 12.178 -2.778 -5.302 1.00 90.31 117 PHE A CA 1
ATOM 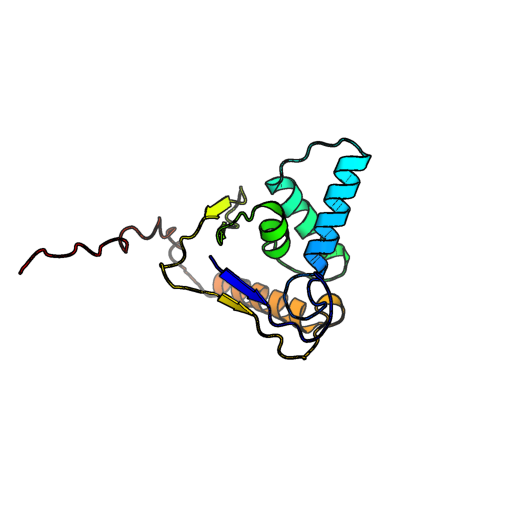828 C C . PHE A 1 117 ? 12.951 -1.782 -4.424 1.00 90.31 117 PHE A C 1
ATOM 830 O O . PHE A 1 117 ? 12.847 -0.567 -4.597 1.00 90.31 117 PHE A O 1
ATOM 837 N N . ASN A 1 118 ? 13.781 -2.293 -3.514 1.00 92.88 118 ASN A N 1
ATOM 838 C CA . ASN A 1 118 ? 14.566 -1.464 -2.599 1.00 92.88 118 ASN A CA 1
ATOM 839 C C . ASN A 1 118 ? 15.643 -0.653 -3.328 1.00 92.88 118 ASN A C 1
ATOM 841 O O . ASN A 1 118 ? 15.944 0.466 -2.912 1.00 92.88 118 ASN A O 1
ATOM 845 N N . GLN A 1 119 ? 16.183 -1.181 -4.428 1.00 94.44 119 GLN A N 1
ATOM 846 C CA . GLN A 1 119 ? 17.104 -0.449 -5.285 1.00 94.44 119 GLN A CA 1
ATOM 847 C C . GLN A 1 119 ? 16.440 0.827 -5.815 1.00 94.44 119 GLN A C 1
ATOM 849 O O . GLN A 1 119 ? 16.992 1.908 -5.620 1.00 94.44 119 GLN A O 1
ATOM 854 N N . ARG A 1 120 ? 15.218 0.743 -6.359 1.00 94.31 120 ARG A N 1
ATOM 855 C CA . ARG A 1 120 ? 14.481 1.934 -6.821 1.00 94.31 120 ARG A CA 1
ATOM 856 C C . ARG A 1 120 ? 14.214 2.932 -5.698 1.00 94.31 120 ARG A C 1
ATOM 858 O O . ARG A 1 120 ? 14.398 4.131 -5.882 1.00 94.31 120 ARG A O 1
ATOM 865 N N . VAL A 1 121 ? 13.869 2.451 -4.503 1.00 94.25 121 VAL A N 1
ATOM 866 C CA . VAL A 1 121 ? 13.715 3.322 -3.325 1.00 94.25 121 VAL A CA 1
ATOM 867 C C . VAL A 1 121 ? 15.025 4.053 -3.001 1.00 94.25 121 VAL A C 1
ATOM 869 O O . VAL A 1 121 ? 15.008 5.242 -2.676 1.00 94.25 121 VAL A O 1
ATOM 872 N N . SER A 1 122 ? 16.167 3.369 -3.094 1.00 94.06 122 SER A N 1
ATOM 873 C CA . SER A 1 122 ? 17.478 3.973 -2.845 1.00 94.06 122 SER A CA 1
ATOM 874 C C . SER A 1 122 ? 17.867 4.999 -3.913 1.00 94.06 122 SER A C 1
ATOM 876 O O . SER A 1 122 ? 18.332 6.080 -3.558 1.00 94.06 122 SER A O 1
ATOM 878 N N . GLU A 1 123 ? 17.591 4.711 -5.187 1.00 95.81 123 GLU A N 1
ATOM 879 C CA . GLU A 1 123 ? 17.846 5.607 -6.319 1.00 95.81 123 GLU A CA 1
ATOM 880 C C . GLU A 1 123 ? 17.043 6.905 -6.178 1.00 95.81 123 GLU A C 1
ATOM 882 O O . GLU A 1 123 ? 17.616 7.989 -6.256 1.00 95.81 123 GLU A O 1
ATOM 887 N N . CYS A 1 124 ? 15.744 6.828 -5.856 1.00 94.81 124 CYS A N 1
ATOM 888 C CA . CYS A 1 124 ? 14.922 8.019 -5.617 1.00 94.81 124 CYS A CA 1
ATOM 889 C C . CYS A 1 124 ? 15.438 8.851 -4.432 1.00 94.81 124 CYS A C 1
ATOM 891 O O . CYS A 1 124 ? 15.499 10.078 -4.510 1.00 94.81 124 CYS A O 1
ATOM 893 N N . ARG A 1 125 ? 15.857 8.203 -3.335 1.00 93.12 125 ARG A N 1
ATOM 894 C CA . ARG A 1 125 ? 16.450 8.906 -2.182 1.00 93.12 125 ARG A CA 1
ATOM 895 C C . ARG A 1 125 ? 17.760 9.601 -2.551 1.00 93.12 125 ARG A C 1
ATOM 897 O O . ARG A 1 125 ? 18.026 10.689 -2.045 1.00 93.12 125 ARG A O 1
ATOM 904 N N . GLN A 1 126 ? 18.584 8.981 -3.391 1.00 93.81 126 GLN A N 1
ATOM 905 C CA . GLN A 1 126 ? 19.827 9.581 -3.875 1.00 93.81 126 GLN A CA 1
ATOM 906 C C . GLN A 1 126 ? 19.549 10.758 -4.812 1.00 93.81 126 GLN A C 1
ATOM 908 O O . GLN A 1 126 ? 20.154 11.811 -4.632 1.00 93.81 126 GLN A O 1
ATOM 913 N N . ALA A 1 127 ? 18.593 10.620 -5.735 1.00 93.88 127 ALA A N 1
ATOM 914 C CA . ALA A 1 127 ? 18.200 11.686 -6.651 1.00 93.88 127 ALA A CA 1
ATOM 915 C C . ALA A 1 127 ? 17.780 12.954 -5.894 1.00 93.88 127 ALA A C 1
ATOM 917 O O . ALA A 1 127 ? 18.310 14.024 -6.168 1.00 93.88 127 ALA A O 1
ATOM 918 N N . VAL A 1 128 ? 16.932 12.825 -4.865 1.00 92.44 128 VAL A N 1
ATOM 919 C CA . VAL A 1 128 ? 16.528 13.965 -4.020 1.00 92.44 128 VAL A CA 1
ATOM 920 C C . VAL A 1 128 ? 17.732 14.624 -3.349 1.00 92.44 128 VAL A C 1
ATOM 922 O O . VAL A 1 128 ? 17.843 15.846 -3.361 1.00 92.44 128 VAL A O 1
ATOM 925 N N . LYS A 1 129 ? 18.664 13.842 -2.788 1.00 90.56 129 LYS A N 1
ATOM 926 C CA . LYS A 1 129 ? 19.874 14.399 -2.160 1.00 90.56 129 LYS A CA 1
ATOM 927 C C . LYS A 1 129 ? 20.710 15.194 -3.156 1.00 90.56 129 LYS A C 1
ATOM 929 O O . LYS A 1 129 ? 21.146 16.287 -2.825 1.00 90.56 129 LYS A O 1
ATOM 934 N N . VAL A 1 130 ? 20.918 14.661 -4.358 1.00 91.00 130 VAL A N 1
ATOM 935 C CA . VAL A 1 130 ? 21.674 15.355 -5.407 1.00 91.00 130 VAL A CA 1
ATOM 936 C C . VAL A 1 130 ? 20.950 16.630 -5.827 1.00 91.00 130 VAL A C 1
ATOM 938 O O . VAL A 1 130 ? 21.573 17.683 -5.835 1.00 91.00 130 VAL A O 1
ATOM 941 N N . SER A 1 131 ? 19.641 16.568 -6.086 1.00 83.94 131 SER A N 1
ATOM 942 C CA . SER A 1 131 ? 18.839 17.734 -6.471 1.00 83.94 131 SER A CA 1
ATOM 943 C C . SER A 1 131 ? 18.838 18.840 -5.417 1.00 83.94 131 SER A C 1
ATOM 945 O O . SER A 1 131 ? 18.863 20.010 -5.774 1.00 83.94 131 SER A O 1
ATOM 947 N N . LEU A 1 132 ? 18.836 18.496 -4.127 1.00 84.50 132 LEU A N 1
ATOM 948 C CA . LEU A 1 132 ? 18.918 19.481 -3.042 1.00 84.50 132 LEU A CA 1
ATOM 949 C C . LEU A 1 132 ? 20.313 20.107 -2.908 1.00 84.50 132 LEU A C 1
ATOM 951 O O . LEU A 1 132 ? 20.428 21.237 -2.447 1.00 84.50 132 LEU A O 1
ATOM 955 N N . LEU A 1 133 ? 21.370 19.387 -3.293 1.00 75.06 133 LEU A N 1
ATOM 956 C CA . LEU A 1 133 ? 22.748 19.888 -3.258 1.00 75.06 133 LEU A CA 1
ATOM 957 C C . LEU A 1 133 ? 23.086 20.764 -4.469 1.00 75.06 133 LEU A C 1
ATOM 959 O O . LEU A 1 133 ? 23.924 21.654 -4.361 1.00 75.06 133 LEU A O 1
ATOM 963 N N . THR A 1 134 ? 22.466 20.505 -5.621 1.00 68.25 134 THR A N 1
ATOM 964 C CA . THR A 1 134 ? 22.746 21.226 -6.871 1.00 68.25 134 THR A C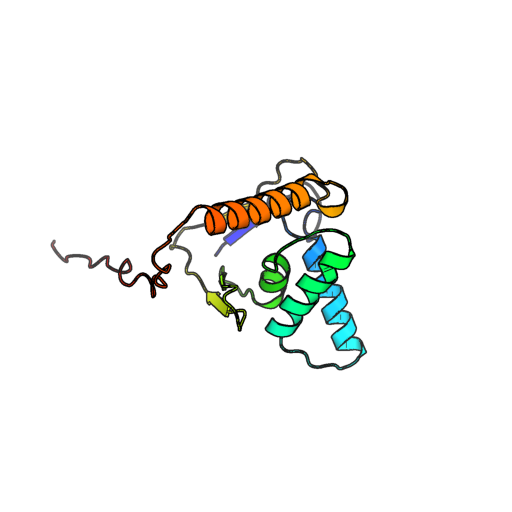A 1
ATOM 965 C C . THR A 1 134 ? 21.863 22.447 -7.087 1.00 68.25 134 THR A C 1
ATOM 967 O O . THR A 1 134 ? 22.138 23.227 -7.997 1.00 68.25 134 THR A O 1
ATOM 970 N N . ALA A 1 135 ? 20.829 22.642 -6.270 1.00 59.72 135 ALA A N 1
ATOM 971 C CA . ALA A 1 135 ? 19.840 23.667 -6.525 1.00 59.72 135 ALA A CA 1
ATOM 972 C C . ALA A 1 135 ? 19.722 24.715 -5.417 1.00 59.72 135 ALA A C 1
ATOM 974 O O . ALA A 1 135 ? 19.198 24.484 -4.330 1.00 59.72 135 ALA A O 1
ATOM 975 N N . THR A 1 136 ? 20.067 25.938 -5.800 1.00 53.56 136 THR A N 1
ATOM 976 C CA . THR A 1 136 ? 19.251 27.126 -5.549 1.00 53.56 136 THR A CA 1
ATOM 977 C C . THR A 1 136 ? 17.850 26.916 -6.149 1.00 53.56 136 THR A C 1
ATOM 979 O O . THR A 1 136 ? 17.545 27.418 -7.227 1.00 53.56 136 THR A O 1
ATOM 982 N N . PHE A 1 137 ? 16.983 26.137 -5.493 1.00 54.72 137 PHE A N 1
ATOM 983 C CA . PHE A 1 137 ? 15.562 26.126 -5.849 1.00 54.72 137 PHE A CA 1
ATOM 984 C C . PHE A 1 137 ? 14.869 27.312 -5.161 1.00 54.72 137 PHE A C 1
ATOM 986 O O . PHE A 1 137 ? 14.953 27.414 -3.932 1.00 54.72 137 PHE A O 1
ATOM 993 N N . PRO A 1 138 ? 14.157 28.195 -5.893 1.00 49.59 138 PRO A N 1
ATOM 994 C CA . PRO A 1 138 ? 13.076 28.943 -5.265 1.00 49.59 138 PRO A CA 1
ATOM 995 C C . PRO A 1 138 ? 12.111 27.906 -4.683 1.00 49.59 138 PRO A C 1
ATOM 997 O O . PRO A 1 138 ? 11.900 26.854 -5.294 1.00 49.59 138 PRO A O 1
ATOM 1000 N N . ALA A 1 139 ? 11.623 28.158 -3.468 1.00 45.50 139 ALA A N 1
ATOM 1001 C CA . ALA A 1 139 ? 10.712 27.265 -2.766 1.00 45.50 139 ALA A CA 1
ATOM 1002 C C . ALA A 1 139 ? 9.671 26.712 -3.747 1.00 45.50 139 ALA A C 1
ATOM 1004 O O . ALA A 1 139 ? 9.096 27.472 -4.526 1.00 45.50 139 ALA A O 1
ATOM 1005 N N . LEU A 1 140 ? 9.469 25.393 -3.734 1.00 43.84 140 LEU A N 1
ATOM 1006 C CA . LEU A 1 140 ? 8.299 24.800 -4.359 1.00 43.84 140 LEU A CA 1
ATOM 1007 C C . LEU A 1 140 ? 7.100 25.430 -3.648 1.00 43.84 140 LEU A C 1
ATOM 1009 O O . LEU A 1 140 ? 6.744 24.994 -2.555 1.00 43.84 140 LEU A O 1
ATOM 1013 N N . GLU A 1 141 ? 6.548 26.508 -4.208 1.00 37.53 141 GLU A N 1
ATOM 1014 C CA . GLU A 1 141 ? 5.221 26.957 -3.827 1.00 37.53 141 GLU A CA 1
ATOM 1015 C C . GLU A 1 141 ? 4.333 25.734 -3.996 1.00 37.53 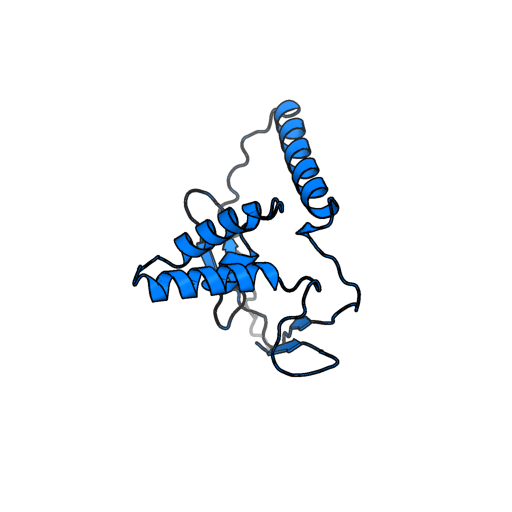141 GLU A C 1
ATOM 1017 O O . GLU A 1 141 ? 4.293 25.115 -5.066 1.00 37.53 141 GLU A O 1
ATOM 1022 N N . GLU A 1 142 ? 3.702 25.334 -2.892 1.00 40.53 142 GLU A N 1
ATOM 1023 C CA . GLU A 1 142 ? 2.591 24.406 -2.922 1.00 40.53 142 GLU A CA 1
ATOM 1024 C C . GLU A 1 142 ? 1.687 24.879 -4.052 1.00 40.53 142 GLU A C 1
ATOM 1026 O O . GLU A 1 142 ? 1.107 25.967 -3.990 1.00 40.53 142 GLU A O 1
ATOM 1031 N N . THR A 1 143 ? 1.608 24.081 -5.116 1.00 36.84 143 THR A N 1
ATOM 1032 C CA . THR A 1 143 ? 0.558 24.229 -6.111 1.00 36.84 143 THR A CA 1
ATOM 1033 C C . THR A 1 143 ? -0.720 23.862 -5.382 1.00 36.84 143 THR A C 1
ATOM 1035 O O . THR A 1 143 ? -1.180 22.724 -5.363 1.00 36.84 143 THR A O 1
ATOM 1038 N N . THR A 1 144 ? -1.232 24.864 -4.676 1.00 36.06 144 THR A N 1
ATOM 1039 C CA . THR A 1 144 ? -2.571 24.940 -4.138 1.00 36.06 144 THR A CA 1
ATOM 1040 C C . THR A 1 144 ? -3.474 24.475 -5.259 1.00 36.06 144 THR A C 1
ATOM 1042 O O . THR A 1 144 ? -3.438 25.041 -6.349 1.00 36.06 144 THR A O 1
ATOM 1045 N N . ALA A 1 145 ? -4.166 23.368 -4.980 1.00 37.66 145 ALA A N 1
ATOM 1046 C CA . ALA A 1 145 ? -5.348 22.859 -5.653 1.00 37.66 145 ALA A CA 1
ATOM 1047 C C . ALA A 1 145 ? -5.499 23.355 -7.086 1.00 37.66 145 ALA A C 1
ATOM 1049 O O . ALA A 1 145 ? -5.906 24.491 -7.240 1.00 37.66 145 ALA A O 1
ATOM 1050 N N . CYS A 1 146 ? -5.274 22.519 -8.104 1.00 30.67 146 CYS A N 1
ATOM 1051 C CA . CYS A 1 146 ? -5.713 22.818 -9.468 1.00 30.67 146 CYS A CA 1
ATOM 1052 C C . CYS A 1 146 ? -7.206 23.208 -9.427 1.00 30.67 146 CYS A C 1
ATOM 1054 O O . CYS A 1 146 ? -8.055 22.316 -9.305 1.00 30.67 146 CYS A O 1
ATOM 1056 N N . PRO A 1 147 ? -7.575 24.506 -9.468 1.00 41.78 147 PRO A N 1
ATOM 1057 C CA . PRO A 1 147 ? -8.960 24.882 -9.601 1.00 41.78 147 PRO A CA 1
ATOM 1058 C C . PRO A 1 147 ? -9.203 24.825 -11.109 1.00 41.78 147 PRO A C 1
ATOM 1060 O O . PRO A 1 147 ? -8.326 25.149 -11.908 1.00 41.78 147 PRO A O 1
ATOM 1063 N N . THR A 1 148 ? -10.394 24.454 -11.555 1.00 46.69 148 THR A N 1
ATOM 1064 C CA . THR A 1 148 ? -10.746 24.446 -12.989 1.00 46.69 148 THR A CA 1
ATOM 1065 C C . THR A 1 148 ? -10.050 23.376 -13.847 1.00 46.69 148 THR A C 1
ATOM 1067 O O . THR A 1 148 ? -9.165 23.661 -14.636 1.00 46.69 148 THR A O 1
ATOM 1070 N N . MET A 1 149 ? -10.594 22.155 -13.817 1.00 38.88 149 MET A N 1
ATOM 1071 C CA . MET A 1 149 ? -10.961 21.427 -15.051 1.00 38.88 149 MET A CA 1
ATOM 1072 C C . MET A 1 149 ? -12.281 20.639 -14.871 1.00 38.88 149 MET A C 1
ATOM 1074 O O . MET A 1 149 ? -12.516 19.612 -15.496 1.00 38.88 149 MET A O 1
ATOM 1078 N N . CYS A 1 150 ? -13.192 21.155 -14.034 1.00 37.31 150 CYS A N 1
ATOM 1079 C CA . CYS A 1 150 ? -14.629 20.894 -14.149 1.00 37.31 150 CYS A CA 1
ATOM 1080 C C . CYS A 1 150 ? -15.245 22.133 -14.808 1.00 37.31 150 CYS A C 1
ATOM 1082 O O . CYS A 1 150 ? -15.588 23.110 -14.146 1.00 37.31 150 CYS A O 1
ATOM 1084 N N . GLY A 1 151 ? -15.246 22.144 -16.138 1.00 35.81 151 GLY A N 1
ATOM 1085 C CA . GLY A 1 151 ? -15.611 23.312 -16.934 1.00 35.81 151 GLY A CA 1
ATOM 1086 C C . GLY A 1 151 ? -16.130 22.945 -18.316 1.00 35.81 151 GLY A C 1
ATOM 1087 O O . GLY A 1 151 ? -15.846 23.656 -19.269 1.00 35.81 151 GLY A O 1
ATOM 1088 N N . TYR A 1 152 ? -16.884 21.851 -18.448 1.00 35.47 152 TYR A N 1
ATOM 1089 C CA . TYR A 1 152 ? -17.696 21.632 -19.645 1.00 35.47 152 TYR A CA 1
ATOM 1090 C C . TYR A 1 152 ? -19.060 22.298 -19.428 1.00 35.47 152 TYR A C 1
ATOM 1092 O O . TYR A 1 152 ? -20.027 21.664 -19.010 1.00 35.47 152 TYR A O 1
ATOM 1100 N N . ARG A 1 153 ? -19.135 23.617 -19.657 1.00 34.94 153 ARG A N 1
ATOM 1101 C CA . ARG A 1 153 ? -20.428 24.263 -19.915 1.00 34.94 153 ARG A CA 1
ATOM 1102 C C . ARG A 1 153 ? -20.857 23.821 -21.306 1.00 34.94 153 ARG A C 1
ATOM 1104 O O . ARG A 1 153 ? -20.312 24.300 -22.296 1.00 34.94 153 ARG A O 1
ATOM 1111 N N . GLY A 1 154 ? -21.820 22.908 -21.372 1.00 35.88 154 GLY A N 1
ATOM 1112 C CA . GLY A 1 154 ? -22.585 22.707 -22.593 1.00 35.88 154 GLY A CA 1
ATOM 1113 C C . GLY A 1 154 ? -23.222 24.037 -22.996 1.00 35.88 154 GLY A C 1
ATOM 1114 O O . GLY A 1 154 ? -23.961 24.636 -22.214 1.00 35.88 154 GLY A O 1
ATOM 1115 N N . SER A 1 155 ? -22.891 24.520 -24.190 1.00 30.58 155 SER A N 1
ATOM 1116 C CA . SER A 1 155 ? -23.681 25.543 -24.871 1.00 30.58 155 SER A CA 1
ATOM 1117 C C . SER A 1 155 ? -25.006 24.912 -25.311 1.00 30.58 155 SER A C 1
ATOM 1119 O O . SER A 1 155 ? -24.963 23.852 -25.938 1.00 30.58 155 SER A O 1
ATOM 1121 N N . PRO A 1 156 ? -26.170 25.523 -25.036 1.00 47.59 156 PRO A N 1
ATOM 1122 C CA . PRO A 1 156 ? -27.427 25.098 -25.621 1.00 47.59 156 PRO A CA 1
ATOM 1123 C C . PRO A 1 156 ? -27.608 25.828 -26.950 1.00 47.59 156 PRO A C 1
ATOM 1125 O O . PRO A 1 156 ? -28.013 26.986 -26.966 1.00 47.59 156 PRO A O 1
ATOM 1128 N N . THR A 1 157 ? -27.333 25.166 -28.069 1.00 40.47 157 THR A N 1
ATOM 1129 C CA . THR A 1 157 ? -27.834 25.637 -29.366 1.00 40.47 157 THR A CA 1
ATOM 1130 C C . THR A 1 157 ? -28.181 24.466 -30.278 1.00 40.47 157 THR A C 1
ATOM 1132 O O . THR A 1 157 ? -27.276 23.845 -30.827 1.00 40.47 157 THR A O 1
ATOM 1135 N N . VAL A 1 158 ? -29.504 24.299 -30.421 1.00 43.03 158 VAL A N 1
ATOM 1136 C CA . VAL A 1 158 ? -30.301 23.754 -31.541 1.00 43.03 158 VAL A CA 1
ATOM 1137 C C . VAL A 1 158 ? -30.135 22.276 -31.875 1.00 43.03 158 VAL A C 1
ATOM 1139 O O . VAL A 1 158 ? -29.090 21.886 -32.431 1.00 43.03 158 VAL A O 1
#

pLDDT: mean 78.85, std 19.71, range [30.58, 95.88]

Foldseek 3Di:
DDEAEDDPDDDDDDDAQQPLLNVLLVLLVVLVVVCVVVVPDDDLQRSLVVSLVVSCVLVAPDDSVSSCCNRPDDPADWDWDPPPPGIDIDGDDDPPPDYHYDDGPPDGDDRSVDCVRVVVVVVVVVVVVVDVVPDPDDDPDPPPDPDDPVDPPDDDDD

Organism: Dibothriocephalus latus (NCBI:txid60516)

Secondary structure (DSSP, 8-state):
--EEEE-SS-TTPPPTTSSS-HHHHHHHHHHHHHHHHTT----HHHHHHHHHHHHGGGT----SHHHHHHHH--SS-EEEE--TT--EEEE-PPPTT--EEEE--S----TTT-THHHHHHHHHHHHHHHHHHH------------------------

Sequence (158 aa):
MRILVGHGLGDECLPTCAGLSSSSALVVAAALATARCTQLQIDPFTLAELCAKCERLIGTQGGGMDQAACLLASESPIFIEFTKPKLTVVPVAVPPGGSFVIVDSGVRLHKAASPLFNQRVSECRQAVKVSLLTATFPALEETTACPTMCGYRGSPTV

InterPro domains:
  IPR006204 GHMP kinase N-terminal domain [PF00288] (13-72)
  IPR014721 Small ribosomal subunit protein uS5 domain 2-type fold, subgroup [G3DSA:3.30.230.10] (8-105)
  IPR020568 Ribosomal protein uS5 domain 2-type superfamily [SSF54211] (13-86)